Protein AF-A0A3D1PC21-F1 (afdb_monomer_lite)

Sequence (83 aa):
EKIDERVVVVGINEDDIRSVGSFPIPDREIAALIQKLQIYKPRVIGIDIFRDLPVEPGHSELVKTFKSFNNIIGLEKVLPVQV

Secondary structure (DSSP, 8-state):
----TT-------HHHHHHHT-SSPPHHHHHHHHHHHHTT--S-EEE----SS--SS-HHHHHHHHHH-TTEEE----PPP--

Radius of gyration: 14.71 Å; chains: 1; bounding box: 43×32×33 Å

Foldseek 3Di:
DDDDPLDDDDDQDPVNCVVCVDPPRALVVVLVVLVVVCVVVRQAAEDPDDDPDHGDDPSVSNVVSPVVDPRYHYDDDDDPPDD

pLDDT: mean 93.01, std 7.32, range [62.53, 98.31]

Structure (mmCIF, N/CA/C/O backbone):
data_AF-A0A3D1PC21-F1
#
_entry.id   AF-A0A3D1PC21-F1
#
loop_
_atom_site.group_PDB
_atom_site.id
_atom_site.type_symbol
_atom_site.label_atom_id
_atom_si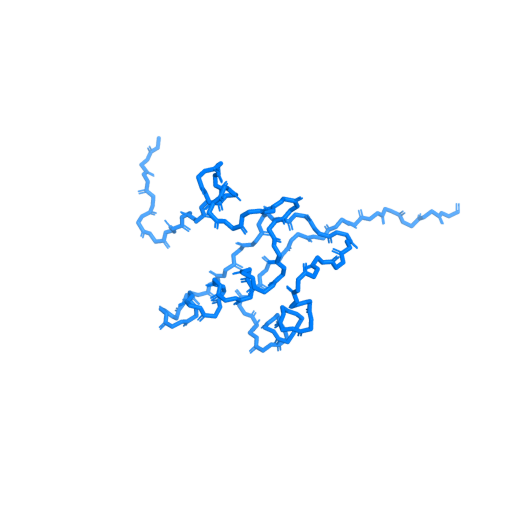te.label_alt_id
_atom_site.label_comp_id
_atom_site.label_asym_id
_atom_site.label_entity_id
_atom_site.label_seq_id
_atom_site.pdbx_PDB_ins_code
_atom_site.Cartn_x
_atom_site.Cartn_y
_atom_site.Cartn_z
_atom_site.occupancy
_atom_site.B_iso_or_equiv
_atom_site.auth_seq_id
_atom_site.auth_comp_id
_atom_site.auth_asym_id
_atom_site.auth_atom_id
_atom_site.pdbx_PDB_model_num
ATOM 1 N N . GLU A 1 1 ? -5.491 -21.778 17.381 1.00 71.31 1 GLU A N 1
ATOM 2 C CA . GLU A 1 1 ? -6.281 -20.533 17.520 1.00 71.31 1 GLU A CA 1
ATOM 3 C C . GLU A 1 1 ? -7.306 -20.430 16.396 1.00 71.31 1 GLU A C 1
ATOM 5 O O . GLU A 1 1 ? -7.174 -21.164 15.421 1.00 71.31 1 GLU A O 1
ATOM 10 N N . LYS A 1 2 ? -8.332 -19.580 16.540 1.00 86.56 2 LYS A N 1
ATOM 11 C CA . LYS A 1 2 ? -9.309 -19.278 15.476 1.00 86.56 2 LYS A CA 1
ATOM 12 C C . LYS A 1 2 ? -8.911 -17.986 14.754 1.00 86.56 2 LYS A C 1
ATOM 14 O O . LYS A 1 2 ? -8.304 -17.117 15.368 1.00 86.56 2 LYS A O 1
ATOM 19 N N . ILE A 1 3 ? -9.272 -17.877 13.478 1.00 88.12 3 ILE A N 1
ATOM 20 C CA . ILE A 1 3 ? -9.050 -16.675 12.660 1.00 88.12 3 ILE A CA 1
ATOM 21 C C . ILE A 1 3 ? -9.921 -15.527 13.199 1.00 88.12 3 ILE A C 1
ATOM 23 O O . ILE A 1 3 ? -11.092 -15.745 13.509 1.00 88.12 3 ILE A O 1
ATOM 27 N N . ASP A 1 4 ? -9.355 -14.322 13.316 1.00 93.00 4 ASP A N 1
ATOM 28 C CA . ASP A 1 4 ? -10.091 -13.108 13.695 1.00 93.00 4 ASP A CA 1
ATOM 29 C C . ASP A 1 4 ? -10.673 -12.431 12.448 1.00 93.00 4 ASP A C 1
ATOM 31 O O . ASP A 1 4 ? -9.936 -11.934 11.599 1.00 93.00 4 ASP A O 1
ATOM 35 N N . GLU A 1 5 ? -12.000 -12.383 12.347 1.00 92.56 5 GLU A N 1
ATOM 36 C CA . GLU A 1 5 ? -12.726 -11.833 11.191 1.00 92.56 5 GLU A CA 1
ATOM 37 C C . GLU A 1 5 ? -12.535 -10.318 11.000 1.00 92.56 5 GLU A C 1
ATOM 39 O O . GLU A 1 5 ? -12.880 -9.770 9.954 1.00 92.56 5 GLU A O 1
ATOM 44 N N . ARG A 1 6 ? -11.981 -9.616 11.995 1.00 93.38 6 ARG A N 1
ATOM 45 C CA . ARG A 1 6 ? -11.719 -8.169 11.926 1.00 93.38 6 ARG A CA 1
ATOM 46 C C . ARG A 1 6 ? -10.414 -7.840 11.206 1.00 93.38 6 ARG A C 1
ATOM 48 O O . ARG A 1 6 ? -10.146 -6.663 10.961 1.00 93.38 6 ARG A O 1
ATOM 55 N N . VAL A 1 7 ? -9.589 -8.848 10.919 1.00 94.12 7 VAL A N 1
ATOM 56 C CA . VAL A 1 7 ? -8.274 -8.690 10.299 1.00 94.12 7 VAL A CA 1
ATOM 57 C C . VAL A 1 7 ? -8.277 -9.371 8.939 1.00 94.12 7 VAL A C 1
ATOM 59 O O . VAL A 1 7 ? -8.576 -10.554 8.816 1.00 94.12 7 VAL A O 1
ATOM 62 N N . VAL A 1 8 ? -7.897 -8.616 7.912 1.00 95.19 8 VAL A N 1
ATOM 63 C CA . VAL A 1 8 ? -7.705 -9.136 6.557 1.00 95.19 8 VAL A CA 1
ATOM 64 C C . VAL A 1 8 ? -6.224 -9.058 6.222 1.00 95.19 8 VAL A C 1
ATOM 66 O O . VAL A 1 8 ? -5.612 -7.999 6.357 1.00 95.19 8 VAL A O 1
ATOM 69 N N . VAL A 1 9 ? -5.661 -10.177 5.772 1.00 95.12 9 VAL A N 1
ATOM 70 C CA . VAL A 1 9 ? -4.298 -10.238 5.238 1.00 95.12 9 VAL A CA 1
ATOM 71 C C . VAL A 1 9 ? -4.378 -10.137 3.723 1.00 95.12 9 VAL A C 1
ATOM 73 O O . VAL A 1 9 ? -5.060 -10.931 3.077 1.00 95.12 9 VAL A O 1
ATOM 76 N N . VAL A 1 10 ? -3.673 -9.159 3.162 1.00 96.12 10 VAL A N 1
ATOM 77 C CA . VAL A 1 10 ? -3.498 -9.012 1.717 1.00 96.12 10 VAL A CA 1
ATOM 78 C C . VAL A 1 10 ? -2.059 -9.392 1.400 1.00 96.12 10 VAL A C 1
ATOM 80 O O . VAL A 1 10 ? -1.133 -8.690 1.800 1.00 96.12 10 VAL A O 1
ATOM 83 N N . GLY A 1 11 ? -1.880 -10.537 0.746 1.00 95.00 11 GLY A N 1
ATOM 84 C CA . GLY A 1 11 ? -0.571 -11.028 0.321 1.00 95.00 11 GLY A CA 1
ATOM 85 C C . GLY A 1 11 ? -0.232 -10.601 -1.104 1.00 95.00 11 GLY A C 1
ATOM 86 O O . GLY A 1 11 ? -1.119 -10.250 -1.876 1.00 95.00 11 GLY A O 1
ATOM 87 N N . ILE A 1 12 ? 1.057 -10.667 -1.431 1.00 95.12 12 ILE A N 1
ATOM 88 C CA . ILE A 1 12 ? 1.577 -10.619 -2.799 1.00 95.12 12 ILE A CA 1
ATOM 89 C C . ILE A 1 12 ? 2.253 -11.967 -3.031 1.00 95.12 12 ILE A C 1
ATOM 91 O O . ILE A 1 12 ? 3.155 -12.331 -2.274 1.00 95.12 12 ILE A O 1
ATOM 95 N N . ASN A 1 13 ? 1.813 -12.708 -4.040 1.00 95.56 13 ASN A N 1
ATOM 96 C CA . ASN A 1 13 ? 2.380 -14.002 -4.409 1.00 95.56 13 ASN A CA 1
ATOM 97 C C . ASN A 1 13 ? 3.005 -13.967 -5.817 1.00 95.56 13 ASN A C 1
ATOM 99 O O . ASN A 1 13 ? 3.077 -12.929 -6.477 1.00 95.56 13 ASN A O 1
ATOM 103 N N . GLU A 1 14 ? 3.477 -15.115 -6.294 1.00 96.88 14 GLU A N 1
ATOM 104 C CA . GLU A 1 14 ? 4.115 -15.229 -7.601 1.00 96.88 14 GLU A CA 1
ATOM 105 C C . GLU A 1 14 ? 3.166 -14.966 -8.781 1.00 96.88 14 GLU A C 1
ATOM 107 O O . GLU A 1 14 ? 3.634 -14.511 -9.826 1.00 96.88 14 GLU A O 1
ATOM 112 N N . ASP A 1 15 ? 1.864 -15.240 -8.652 1.00 97.44 15 ASP A N 1
ATOM 113 C CA . ASP A 1 15 ? 0.879 -14.893 -9.686 1.00 97.44 15 ASP A CA 1
ATOM 114 C C . ASP A 1 15 ? 0.726 -13.377 -9.806 1.00 97.44 15 ASP A C 1
ATOM 116 O O . ASP A 1 15 ? 0.719 -12.853 -10.922 1.00 97.44 15 ASP A O 1
ATOM 120 N N . ASP A 1 16 ? 0.698 -12.664 -8.678 1.00 95.88 16 ASP A N 1
ATOM 121 C CA . ASP A 1 16 ? 0.653 -11.200 -8.657 1.00 95.88 16 ASP A CA 1
ATOM 122 C C . ASP A 1 16 ? 1.912 -10.606 -9.305 1.00 95.88 16 ASP A C 1
ATOM 124 O O . ASP A 1 16 ? 1.826 -9.732 -10.170 1.00 95.88 16 ASP A O 1
ATOM 128 N N . ILE A 1 17 ? 3.090 -11.132 -8.949 1.00 96.44 17 ILE A N 1
ATOM 129 C CA . ILE A 1 17 ? 4.376 -10.703 -9.521 1.00 96.44 17 ILE A CA 1
ATOM 130 C C . ILE A 1 17 ? 4.399 -10.939 -11.035 1.00 96.44 17 ILE A C 1
ATOM 132 O O . ILE A 1 17 ? 4.809 -10.055 -11.790 1.00 96.44 17 ILE A O 1
ATOM 136 N N . ARG A 1 18 ? 3.934 -12.106 -11.501 1.00 97.12 18 ARG A N 1
ATOM 137 C CA . ARG A 1 18 ? 3.823 -12.410 -12.936 1.00 97.12 18 ARG A CA 1
ATOM 138 C C . ARG A 1 18 ? 2.847 -11.477 -13.644 1.00 97.12 18 ARG A C 1
ATOM 140 O O . ARG A 1 18 ? 3.153 -11.025 -14.743 1.00 97.12 18 ARG A O 1
ATOM 147 N N . SER A 1 19 ? 1.702 -11.188 -13.027 1.00 96.50 19 SER A N 1
ATOM 148 C CA . SER A 1 19 ? 0.684 -10.305 -13.598 1.00 96.50 19 SER A CA 1
ATOM 149 C C . SER A 1 19 ? 1.174 -8.864 -13.727 1.00 96.50 19 SER A C 1
ATOM 151 O O . SER A 1 19 ? 0.839 -8.194 -14.700 1.00 96.50 19 SER A O 1
ATOM 153 N N . VAL A 1 20 ? 1.945 -8.380 -12.752 1.00 95.88 20 VAL A N 1
ATOM 154 C CA . VAL A 1 20 ? 2.560 -7.046 -12.789 1.00 95.88 20 VAL A CA 1
ATOM 155 C C . VAL A 1 20 ? 3.756 -7.017 -13.746 1.00 95.88 20 VAL A C 1
ATOM 157 O O . VAL A 1 20 ? 4.014 -6.000 -14.386 1.00 95.88 20 VAL A O 1
ATOM 160 N N . GLY A 1 21 ? 4.468 -8.138 -13.881 1.00 95.94 21 GLY A N 1
ATOM 161 C CA . GLY A 1 21 ? 5.605 -8.293 -14.787 1.00 95.94 21 GLY A CA 1
ATOM 162 C C . GLY A 1 21 ? 6.930 -7.768 -14.229 1.00 95.94 21 GLY A C 1
ATOM 163 O O . GLY A 1 21 ? 7.911 -7.690 -14.968 1.00 95.94 21 GLY A O 1
ATOM 164 N N . SER A 1 22 ? 6.988 -7.413 -12.943 1.00 93.38 22 SER A N 1
ATOM 165 C CA . SER A 1 22 ? 8.210 -6.932 -12.299 1.00 93.38 22 SER A CA 1
ATOM 166 C C . SER A 1 22 ? 8.284 -7.315 -10.825 1.00 93.38 22 SER A C 1
ATOM 168 O O . SER A 1 22 ? 7.274 -7.409 -10.128 1.00 93.38 22 SER A O 1
ATOM 170 N N . PHE A 1 23 ? 9.514 -7.470 -10.341 1.00 92.69 23 PHE A N 1
ATOM 171 C CA . PHE A 1 23 ? 9.826 -7.580 -8.924 1.00 92.69 23 PHE A CA 1
ATOM 172 C C . PHE A 1 23 ? 11.033 -6.682 -8.605 1.00 92.69 23 PHE A C 1
ATOM 174 O O . PHE A 1 23 ? 12.036 -6.783 -9.315 1.00 92.69 23 PHE A O 1
ATOM 181 N N . PRO A 1 24 ? 10.983 -5.832 -7.562 1.00 93.81 24 PRO A N 1
ATOM 182 C CA . PRO A 1 24 ? 9.865 -5.613 -6.636 1.00 93.81 24 PRO A CA 1
ATOM 183 C C . PRO A 1 24 ? 8.599 -5.048 -7.306 1.00 93.81 24 PRO A C 1
ATOM 185 O O . PRO A 1 24 ? 8.649 -4.525 -8.419 1.00 93.81 24 PRO A O 1
ATOM 188 N N . ILE A 1 25 ? 7.453 -5.158 -6.625 1.00 96.31 25 ILE A N 1
ATOM 189 C CA . ILE A 1 25 ? 6.193 -4.561 -7.100 1.00 96.31 25 ILE A CA 1
ATOM 190 C C . ILE A 1 25 ? 6.365 -3.032 -7.208 1.00 96.31 25 ILE A C 1
ATOM 192 O O . ILE A 1 25 ? 6.839 -2.433 -6.242 1.00 96.31 25 ILE A O 1
ATOM 196 N N . PRO A 1 26 ? 5.994 -2.365 -8.311 1.00 96.81 26 PRO A N 1
ATOM 197 C CA . PRO A 1 26 ? 6.164 -0.919 -8.439 1.00 96.81 26 PRO A CA 1
ATOM 198 C C . PRO A 1 26 ? 5.357 -0.123 -7.410 1.00 96.81 26 PRO A C 1
ATOM 200 O O . PRO A 1 26 ? 4.267 -0.535 -7.005 1.00 96.81 26 PRO A O 1
ATOM 203 N N . ASP A 1 27 ? 5.867 1.043 -7.017 1.00 97.25 27 ASP A N 1
ATOM 204 C CA . ASP A 1 27 ? 5.252 1.905 -6.002 1.00 97.25 27 ASP A CA 1
ATOM 205 C C . ASP A 1 27 ? 3.828 2.336 -6.396 1.00 97.25 27 ASP A C 1
ATOM 207 O O . ASP A 1 27 ? 2.950 2.420 -5.532 1.00 97.25 27 ASP A O 1
ATOM 211 N N . ARG A 1 28 ? 3.555 2.510 -7.699 1.00 97.88 28 ARG A N 1
ATOM 212 C CA . ARG A 1 28 ? 2.211 2.780 -8.234 1.00 97.88 28 ARG A CA 1
ATOM 213 C C . ARG A 1 28 ? 1.190 1.716 -7.835 1.00 97.88 28 ARG A C 1
ATOM 215 O O . ARG A 1 28 ? 0.073 2.060 -7.453 1.00 97.88 28 ARG A O 1
ATOM 222 N N . GL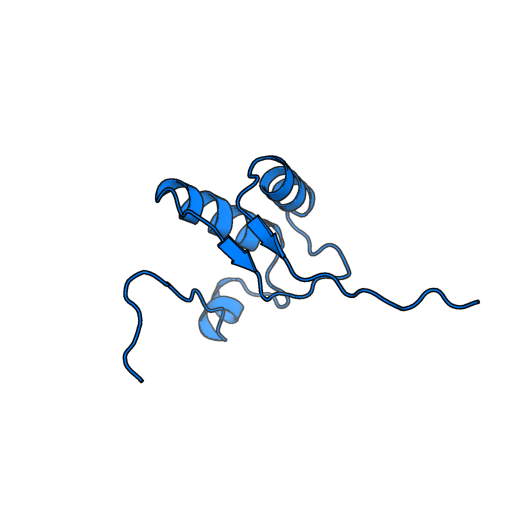U A 1 29 ? 1.553 0.438 -7.919 1.00 97.38 29 GLU A N 1
ATOM 223 C CA . GLU A 1 29 ? 0.630 -0.666 -7.625 1.00 97.38 29 GLU A CA 1
ATOM 224 C C . GLU A 1 29 ? 0.326 -0.731 -6.121 1.00 97.38 29 GLU A C 1
ATOM 226 O O . GLU A 1 29 ? -0.822 -0.924 -5.714 1.00 97.38 29 GLU A O 1
ATOM 231 N N . ILE A 1 30 ? 1.330 -0.457 -5.280 1.00 96.19 30 ILE A N 1
ATOM 232 C CA . ILE A 1 30 ? 1.151 -0.345 -3.826 1.00 96.19 30 ILE A CA 1
ATOM 233 C C . ILE A 1 30 ? 0.257 0.854 -3.476 1.00 96.19 30 ILE A C 1
ATOM 235 O O . ILE A 1 30 ? -0.666 0.725 -2.668 1.00 96.19 30 ILE A O 1
ATOM 239 N N . ALA A 1 31 ? 0.478 2.010 -4.109 1.00 97.69 31 ALA A N 1
ATOM 240 C CA . ALA A 1 31 ? -0.344 3.201 -3.906 1.00 97.69 31 ALA A CA 1
ATOM 241 C C . ALA A 1 31 ? -1.810 2.936 -4.284 1.00 97.69 31 ALA A C 1
ATOM 243 O O . ALA A 1 31 ? -2.715 3.251 -3.507 1.00 97.69 31 ALA A O 1
ATOM 244 N N . ALA A 1 32 ? -2.042 2.302 -5.437 1.00 97.69 32 ALA A N 1
ATOM 245 C CA . ALA A 1 32 ? -3.374 1.935 -5.905 1.00 97.69 32 ALA A CA 1
ATOM 246 C C . ALA A 1 32 ? -4.071 0.948 -4.953 1.00 97.69 32 ALA A C 1
ATOM 248 O O . ALA A 1 32 ? -5.249 1.131 -4.630 1.00 97.69 32 ALA A O 1
ATOM 249 N N . LEU A 1 33 ? -3.350 -0.062 -4.448 1.00 96.81 33 LEU A N 1
ATOM 250 C CA . LEU A 1 33 ? -3.877 -1.007 -3.463 1.00 96.81 33 LEU A CA 1
ATOM 251 C C . LEU A 1 33 ? -4.323 -0.291 -2.184 1.00 96.81 33 LEU A C 1
ATOM 253 O O . LEU A 1 33 ? -5.453 -0.484 -1.732 1.00 96.81 33 LEU A O 1
ATOM 257 N N . ILE A 1 34 ? -3.471 0.567 -1.621 1.00 97.25 34 ILE A N 1
ATOM 258 C CA . ILE A 1 34 ? -3.793 1.316 -0.402 1.00 97.25 34 ILE A CA 1
ATOM 259 C C . ILE A 1 34 ? -5.020 2.199 -0.631 1.00 97.25 34 ILE A C 1
ATOM 261 O O . ILE A 1 34 ? -5.961 2.155 0.158 1.00 97.25 34 ILE A O 1
ATOM 265 N N . GLN A 1 35 ? -5.053 2.965 -1.724 1.00 97.94 35 GLN A N 1
ATOM 266 C CA . GLN A 1 35 ? -6.190 3.829 -2.056 1.00 97.94 35 GLN A CA 1
ATOM 267 C C . GLN A 1 35 ? -7.494 3.033 -2.191 1.00 97.94 35 GLN A C 1
ATOM 269 O O . GLN A 1 35 ? -8.535 3.470 -1.698 1.00 97.94 35 GLN A O 1
ATOM 274 N N . LYS A 1 36 ? -7.442 1.835 -2.786 1.00 97.94 36 LYS A N 1
ATOM 275 C CA . LYS A 1 36 ? -8.592 0.928 -2.872 1.00 97.94 36 LYS A CA 1
ATOM 276 C C . LYS A 1 36 ? -9.049 0.451 -1.493 1.00 97.94 36 LYS A C 1
ATOM 278 O O . LYS A 1 36 ? -10.249 0.437 -1.228 1.00 97.94 36 LYS A O 1
ATOM 283 N N . LEU A 1 37 ? -8.122 0.085 -0.607 1.00 97.38 37 LEU A N 1
ATOM 284 C CA . LEU A 1 37 ? -8.450 -0.344 0.756 1.00 97.38 37 LEU A CA 1
ATOM 285 C C . LEU A 1 37 ? -9.086 0.784 1.578 1.00 97.38 37 LEU A C 1
ATOM 287 O O . LEU A 1 37 ? -10.013 0.522 2.341 1.00 97.38 37 LEU A O 1
ATOM 291 N N . GLN A 1 38 ? -8.673 2.038 1.378 1.00 97.44 38 GLN A N 1
ATOM 292 C CA . GLN A 1 38 ? -9.247 3.190 2.086 1.00 97.44 38 GLN A CA 1
ATOM 293 C C . GLN A 1 38 ? -10.754 3.376 1.836 1.00 97.44 38 GLN A C 1
ATOM 295 O O . GLN A 1 38 ? -11.458 3.865 2.721 1.00 97.44 38 GLN A O 1
ATOM 300 N N . ILE A 1 39 ? -11.286 2.932 0.687 1.00 97.44 39 ILE A N 1
ATOM 301 C CA . ILE A 1 39 ? -12.730 2.985 0.374 1.00 97.44 39 ILE A CA 1
ATOM 302 C C . ILE A 1 39 ? -13.555 2.224 1.426 1.00 97.44 39 ILE A C 1
ATOM 304 O O . ILE A 1 39 ? -14.664 2.637 1.769 1.00 97.44 39 ILE A O 1
ATOM 308 N N . TYR A 1 40 ? -12.990 1.157 1.995 1.00 96.69 40 TYR A N 1
ATOM 309 C CA . TYR A 1 40 ? -13.627 0.334 3.025 1.00 96.69 40 TYR A CA 1
ATOM 310 C C . TYR A 1 40 ? -13.494 0.911 4.443 1.00 96.69 40 TYR A C 1
ATOM 312 O O . TYR A 1 40 ? -13.965 0.297 5.396 1.00 96.69 40 TYR A O 1
ATOM 320 N N . LYS A 1 41 ? -12.885 2.098 4.594 1.00 96.62 41 LYS A N 1
ATOM 321 C CA . LYS A 1 41 ? -12.691 2.809 5.870 1.00 96.62 41 LYS A CA 1
ATOM 322 C C . LYS A 1 41 ? -12.034 1.942 6.961 1.00 96.62 41 LYS A C 1
ATOM 324 O O . LYS A 1 41 ? -12.572 1.843 8.068 1.00 96.62 41 LYS A O 1
ATOM 329 N N . PRO A 1 42 ? -10.878 1.308 6.687 1.00 97.31 42 PRO A N 1
ATOM 330 C CA . PRO A 1 42 ? -10.179 0.521 7.690 1.00 97.31 42 PRO A CA 1
ATOM 331 C C . PRO A 1 42 ? -9.713 1.415 8.841 1.00 97.31 42 PRO A C 1
ATOM 333 O O . PRO A 1 42 ? -9.279 2.553 8.639 1.00 97.31 42 PRO A O 1
ATOM 336 N N . ARG A 1 43 ? -9.746 0.879 10.065 1.00 97.56 43 ARG A N 1
ATOM 337 C CA . ARG A 1 43 ? -9.232 1.597 11.239 1.00 97.56 43 ARG A CA 1
ATOM 338 C C . ARG A 1 43 ? -7.720 1.823 11.147 1.00 97.56 43 ARG A C 1
ATOM 340 O O . ARG A 1 43 ? -7.259 2.892 11.530 1.00 97.56 43 ARG A O 1
ATOM 347 N N . VAL A 1 44 ? -6.975 0.824 10.669 1.00 97.69 44 VAL A N 1
ATOM 348 C CA . VAL A 1 44 ? -5.515 0.841 10.476 1.00 97.69 44 VAL A CA 1
ATOM 349 C C . VAL A 1 44 ? -5.164 -0.047 9.280 1.00 97.69 44 VAL A C 1
ATOM 351 O O . VAL A 1 44 ? -5.813 -1.071 9.072 1.00 97.69 44 VAL A O 1
ATOM 354 N N . ILE A 1 45 ? -4.131 0.328 8.527 1.00 97.94 45 ILE A N 1
ATOM 355 C CA . ILE A 1 45 ? -3.460 -0.506 7.527 1.00 97.94 45 ILE A CA 1
ATOM 356 C C . ILE A 1 45 ? -2.003 -0.673 7.972 1.00 97.94 45 ILE A C 1
ATOM 358 O O . ILE A 1 45 ? -1.260 0.306 8.026 1.00 97.94 45 ILE A O 1
ATOM 362 N N . GLY A 1 46 ? -1.609 -1.901 8.311 1.00 96.56 46 GLY A N 1
ATOM 363 C CA . GLY A 1 46 ? -0.213 -2.256 8.567 1.00 96.56 46 GLY A CA 1
ATOM 364 C C . GLY A 1 46 ? 0.468 -2.716 7.280 1.00 96.56 46 GLY A C 1
ATOM 365 O O . GLY A 1 46 ? -0.133 -3.464 6.510 1.00 96.56 46 GLY A O 1
ATOM 366 N N . ILE A 1 47 ? 1.700 -2.271 7.043 1.00 95.12 47 ILE A N 1
ATOM 367 C CA . ILE A 1 47 ? 2.488 -2.626 5.859 1.00 95.12 47 ILE A CA 1
ATOM 368 C C . ILE A 1 47 ? 3.769 -3.328 6.301 1.00 95.12 47 ILE A C 1
ATOM 370 O O . ILE A 1 47 ? 4.671 -2.696 6.845 1.00 95.12 47 ILE A O 1
ATOM 374 N N . ASP A 1 48 ? 3.848 -4.624 6.009 1.00 93.94 48 ASP A N 1
ATOM 375 C CA . ASP A 1 48 ? 5.031 -5.469 6.207 1.00 93.94 48 ASP A CA 1
ATOM 376 C C . ASP A 1 48 ? 5.804 -5.617 4.885 1.00 93.94 48 ASP A C 1
ATOM 378 O O . ASP A 1 48 ? 5.915 -6.688 4.294 1.00 93.94 48 ASP A O 1
ATOM 382 N N . ILE A 1 49 ? 6.244 -4.480 4.342 1.00 89.38 49 ILE A N 1
ATOM 383 C CA . ILE A 1 49 ? 7.062 -4.407 3.129 1.00 89.38 49 ILE A CA 1
ATOM 384 C C . ILE A 1 49 ? 8.208 -3.453 3.434 1.00 89.38 49 ILE A C 1
ATOM 386 O O . ILE A 1 49 ? 7.994 -2.254 3.616 1.00 89.38 49 ILE A O 1
ATOM 390 N N . PHE A 1 50 ? 9.429 -3.978 3.476 1.00 86.69 50 PHE A N 1
ATOM 391 C CA . PHE A 1 50 ? 10.617 -3.151 3.635 1.00 86.69 50 PHE A CA 1
ATOM 392 C C . PHE A 1 50 ? 11.004 -2.515 2.292 1.00 86.69 50 PHE A C 1
ATOM 394 O O . PHE A 1 50 ? 11.153 -3.218 1.291 1.00 86.69 50 PHE A O 1
ATOM 401 N N . ARG A 1 51 ? 11.144 -1.185 2.268 1.00 86.69 51 ARG A N 1
ATOM 402 C CA . ARG A 1 51 ? 11.521 -0.385 1.090 1.00 86.69 51 ARG A CA 1
ATOM 403 C C . ARG A 1 51 ? 12.595 0.612 1.495 1.00 86.69 51 ARG A C 1
ATOM 405 O O . ARG A 1 51 ? 12.327 1.517 2.278 1.00 86.69 51 ARG A O 1
ATOM 412 N N . ASP A 1 52 ? 13.793 0.443 0.963 1.00 84.12 52 ASP A N 1
ATOM 413 C CA . ASP A 1 52 ? 14.920 1.355 1.154 1.00 84.12 52 ASP A CA 1
ATOM 414 C C . ASP A 1 52 ? 15.083 2.342 -0.013 1.00 84.12 52 ASP A C 1
ATOM 416 O O . ASP A 1 52 ? 15.526 3.470 0.200 1.00 84.12 52 ASP A O 1
ATOM 420 N N . LEU A 1 53 ? 14.684 1.946 -1.228 1.00 91.94 53 LEU A N 1
ATOM 421 C CA . LEU A 1 53 ? 14.778 2.752 -2.447 1.00 91.94 53 LEU A CA 1
ATOM 422 C C . LEU A 1 53 ? 13.418 2.907 -3.160 1.00 91.94 53 LEU A C 1
ATOM 424 O O . LEU A 1 53 ? 12.583 2.000 -3.090 1.00 91.94 53 LEU A O 1
ATOM 428 N N . PRO A 1 54 ? 13.194 4.027 -3.881 1.00 94.94 54 PRO A N 1
ATOM 429 C CA . PRO A 1 54 ? 12.055 4.187 -4.785 1.00 94.94 54 PRO A CA 1
ATOM 430 C C . PRO A 1 54 ? 11.972 3.066 -5.822 1.00 94.94 54 PRO A C 1
ATOM 432 O O . PRO A 1 54 ? 12.990 2.6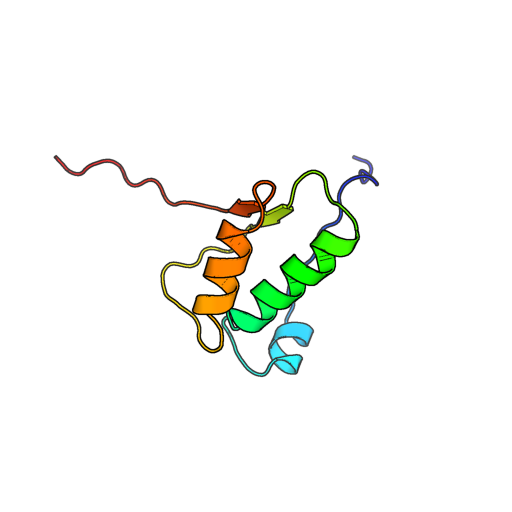94 -6.411 1.00 94.94 54 PRO A O 1
ATOM 435 N N . VAL A 1 55 ? 10.761 2.579 -6.107 1.00 95.62 55 VAL 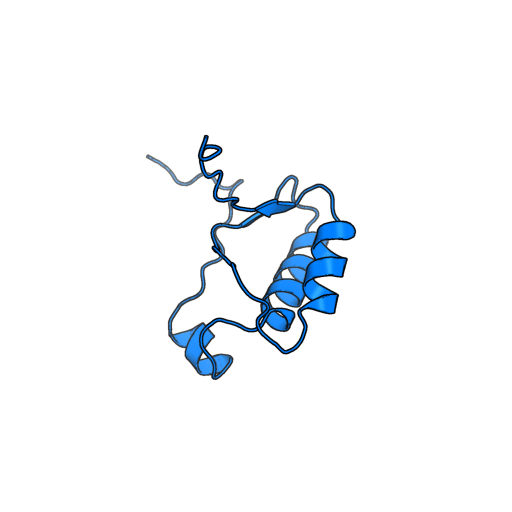A N 1
ATOM 436 C CA . VAL A 1 55 ? 10.532 1.600 -7.181 1.00 95.62 55 VAL A CA 1
ATOM 437 C C . VAL A 1 55 ? 9.536 2.173 -8.172 1.00 95.62 55 VAL A C 1
ATOM 439 O O . VAL A 1 55 ? 8.322 2.113 -7.987 1.00 95.62 55 VAL A O 1
ATOM 442 N N . GLU A 1 56 ? 10.069 2.745 -9.241 1.00 96.19 56 GLU A N 1
ATOM 443 C CA . GLU A 1 56 ? 9.262 3.349 -10.293 1.00 96.19 56 GLU A CA 1
ATOM 444 C C . GLU A 1 56 ? 8.521 2.293 -11.144 1.00 96.19 56 GLU A C 1
ATOM 446 O O . GLU A 1 56 ? 8.997 1.165 -11.294 1.00 96.19 56 GLU A O 1
ATOM 451 N N . PRO A 1 57 ? 7.378 2.655 -11.756 1.00 96.81 57 PRO A N 1
ATOM 452 C CA . PRO A 1 57 ? 6.725 3.960 -11.667 1.00 96.81 57 PRO A CA 1
ATOM 453 C C . PRO A 1 57 ? 5.965 4.174 -10.352 1.00 96.81 57 PRO A C 1
ATOM 455 O O . PRO A 1 57 ? 5.437 3.235 -9.757 1.00 96.81 57 PRO A O 1
ATOM 458 N N . GLY A 1 58 ? 5.826 5.441 -9.976 1.00 97.56 58 GLY A N 1
ATOM 459 C CA . GLY A 1 58 ? 4.793 5.935 -9.069 1.00 97.56 58 GLY A CA 1
ATOM 460 C C . GLY A 1 58 ? 5.226 6.187 -7.635 1.00 97.56 58 GLY A C 1
ATOM 461 O O . GLY A 1 58 ? 4.393 6.254 -6.727 1.00 97.56 58 GLY A O 1
ATOM 462 N N . HIS A 1 59 ? 6.524 6.397 -7.420 1.00 97.50 59 HIS A N 1
ATOM 463 C CA . HIS A 1 59 ? 7.041 6.730 -6.097 1.00 97.50 59 HIS A CA 1
ATOM 464 C C . HIS A 1 59 ? 6.368 7.980 -5.511 1.00 97.50 59 HIS A C 1
ATOM 466 O O . HIS A 1 59 ? 5.950 8.006 -4.351 1.00 97.50 59 HIS A O 1
ATOM 472 N N . SER A 1 60 ? 6.194 9.021 -6.333 1.00 97.88 60 SER A N 1
ATOM 473 C CA . SER A 1 60 ? 5.556 10.267 -5.895 1.00 97.88 60 SER A CA 1
ATOM 474 C C . SER A 1 60 ? 4.089 10.070 -5.479 1.00 97.88 60 SER A C 1
ATOM 476 O O . SER A 1 60 ? 3.637 10.683 -4.505 1.00 97.88 60 SER A O 1
ATOM 478 N N . GLU A 1 61 ? 3.355 9.175 -6.148 1.00 98.31 61 GLU A N 1
ATOM 479 C CA . GLU A 1 61 ? 1.977 8.825 -5.792 1.00 98.31 61 GLU A CA 1
ATOM 480 C C . GLU A 1 61 ? 1.909 8.032 -4.486 1.00 98.31 61 GLU A C 1
ATOM 482 O O . GLU A 1 61 ? 1.025 8.286 -3.659 1.00 98.31 61 GLU A O 1
ATOM 487 N N . LEU A 1 62 ? 2.855 7.119 -4.261 1.00 96.88 62 LEU A N 1
ATOM 488 C CA . LEU A 1 62 ? 2.949 6.367 -3.013 1.00 96.88 62 LEU A CA 1
ATOM 489 C C . LEU A 1 62 ? 3.264 7.290 -1.829 1.00 96.88 62 LEU A C 1
ATOM 491 O O . LEU A 1 62 ? 2.547 7.272 -0.826 1.00 96.88 62 LEU A O 1
ATOM 495 N N . VAL A 1 63 ? 4.248 8.184 -1.974 1.00 96.50 63 VAL A N 1
ATOM 496 C CA . VAL A 1 63 ? 4.574 9.199 -0.956 1.00 96.50 63 VAL A CA 1
ATOM 497 C C . VAL A 1 63 ? 3.367 10.090 -0.662 1.00 96.50 63 VAL A C 1
ATOM 499 O O . VAL A 1 63 ? 3.063 10.365 0.502 1.00 96.50 63 VAL A O 1
ATOM 502 N N . LYS A 1 64 ? 2.642 10.538 -1.695 1.00 98.00 64 LYS A N 1
ATOM 503 C CA . LYS A 1 64 ? 1.416 11.328 -1.516 1.00 98.00 64 LYS A CA 1
ATOM 504 C C . LYS A 1 64 ? 0.344 10.533 -0.772 1.00 98.00 64 LYS A C 1
ATOM 506 O O . LYS A 1 64 ? -0.327 11.096 0.091 1.00 98.00 64 LYS A O 1
ATOM 511 N N . THR A 1 65 ? 0.195 9.247 -1.077 1.00 96.94 65 THR A N 1
ATOM 512 C CA . THR A 1 65 ? -0.771 8.354 -0.426 1.00 96.94 65 THR A CA 1
ATOM 513 C C . THR A 1 65 ? -0.466 8.223 1.065 1.00 96.94 65 THR A C 1
ATOM 515 O O 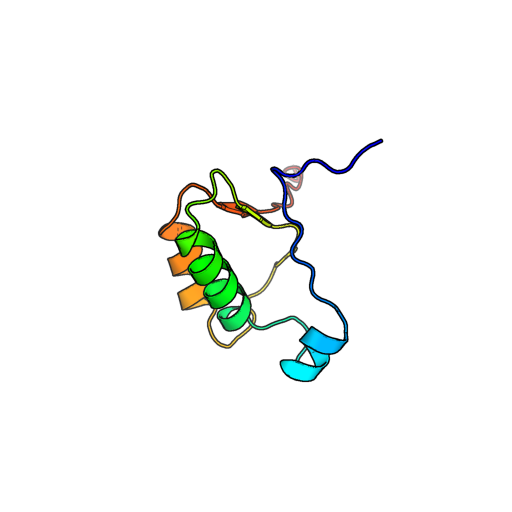. THR A 1 65 ? -1.355 8.468 1.876 1.00 96.94 65 THR A O 1
ATOM 518 N N . PHE A 1 66 ? 0.789 7.968 1.447 1.00 95.38 66 PHE A N 1
ATOM 519 C CA . PHE A 1 66 ? 1.188 7.924 2.859 1.00 95.38 66 PHE A CA 1
ATOM 520 C C . PHE A 1 66 ? 0.951 9.244 3.594 1.00 95.38 66 PHE A C 1
ATOM 522 O O . PHE A 1 66 ? 0.463 9.242 4.717 1.00 95.38 66 PHE A O 1
ATOM 529 N N . LYS A 1 67 ? 1.217 10.385 2.950 1.00 96.12 67 LYS A N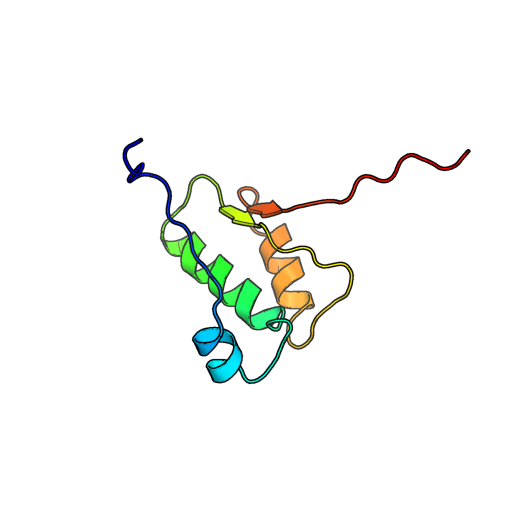 1
ATOM 530 C CA . LYS A 1 67 ? 0.953 11.708 3.544 1.00 96.12 67 LYS A CA 1
ATOM 531 C C . LYS A 1 67 ? -0.536 12.048 3.657 1.00 96.12 67 LYS A C 1
ATOM 533 O O . LYS A 1 67 ? -0.896 12.912 4.449 1.00 96.12 67 LYS A O 1
ATOM 538 N N . SER A 1 68 ? -1.389 11.424 2.847 1.00 97.38 68 SER A N 1
ATOM 539 C CA . SER A 1 68 ? -2.827 11.727 2.796 1.00 97.38 68 SER A CA 1
ATOM 540 C C . SER A 1 68 ? -3.635 10.980 3.859 1.00 97.38 68 SER A C 1
ATOM 542 O O . SER A 1 68 ? -4.767 11.371 4.143 1.00 97.38 68 SER A O 1
ATOM 544 N N . PHE A 1 69 ? -3.082 9.914 4.444 1.00 96.56 69 PHE A N 1
ATOM 545 C CA . PHE A 1 69 ? -3.807 9.020 5.340 1.00 96.56 69 PHE A CA 1
ATOM 546 C C . PHE A 1 69 ? -3.011 8.727 6.615 1.00 96.56 69 PHE A C 1
ATOM 548 O O . PHE A 1 69 ? -1.976 8.070 6.585 1.00 96.56 69 PHE A O 1
ATOM 555 N N . ASN A 1 70 ? -3.551 9.138 7.764 1.00 95.50 70 ASN A N 1
ATOM 556 C CA . ASN A 1 70 ? -2.905 8.953 9.071 1.00 95.50 70 ASN A CA 1
ATOM 557 C C . ASN A 1 70 ? -3.086 7.543 9.668 1.00 95.50 70 ASN A C 1
ATOM 559 O O . ASN A 1 70 ? -2.605 7.277 10.765 1.00 95.50 70 ASN A O 1
ATOM 563 N N . ASN A 1 71 ? -3.822 6.650 8.998 1.00 97.81 71 ASN A N 1
ATOM 564 C CA . ASN A 1 71 ? -4.103 5.285 9.460 1.00 97.81 71 ASN A CA 1
ATOM 565 C C . ASN A 1 71 ? -3.171 4.231 8.836 1.00 97.81 71 ASN A C 1
ATOM 567 O O . ASN A 1 71 ? -3.468 3.041 8.931 1.00 97.81 71 ASN A O 1
ATOM 571 N N . ILE A 1 72 ? -2.079 4.643 8.187 1.00 96.81 72 ILE A N 1
ATOM 572 C CA . ILE A 1 72 ? -1.113 3.738 7.556 1.00 96.81 72 ILE A CA 1
ATOM 573 C C . ILE A 1 72 ? 0.142 3.657 8.421 1.00 96.81 72 ILE A C 1
ATOM 575 O O . ILE A 1 72 ? 0.748 4.682 8.722 1.00 96.81 72 ILE A O 1
ATOM 579 N N . ILE A 1 73 ? 0.538 2.440 8.790 1.00 94.94 73 ILE A N 1
ATOM 580 C CA . ILE A 1 73 ? 1.708 2.166 9.626 1.00 94.94 73 ILE A CA 1
ATOM 581 C C . ILE A 1 73 ? 2.648 1.237 8.855 1.00 94.94 73 ILE A C 1
ATOM 583 O O . ILE A 1 73 ? 2.248 0.141 8.464 1.00 94.94 73 ILE A O 1
ATOM 587 N N . GLY A 1 74 ? 3.880 1.683 8.618 1.00 90.56 74 GLY A N 1
ATOM 588 C CA . GLY A 1 74 ? 4.916 0.913 7.928 1.00 90.56 74 GLY A CA 1
ATOM 589 C C . GLY A 1 74 ? 6.035 0.458 8.860 1.00 90.56 74 GLY A C 1
ATOM 590 O O . GLY A 1 74 ? 6.108 0.871 10.018 1.00 90.56 74 GLY A O 1
ATOM 591 N N . LEU A 1 75 ? 6.919 -0.383 8.329 1.00 86.25 75 LEU A N 1
ATOM 592 C CA . LEU A 1 75 ? 8.158 -0.762 8.996 1.00 86.25 75 LEU A CA 1
ATOM 593 C C . LEU A 1 75 ? 9.235 0.308 8.813 1.00 86.25 75 LEU A C 1
ATOM 595 O O . LEU A 1 75 ? 9.448 0.808 7.711 1.00 86.25 75 LEU A O 1
ATOM 599 N N . GLU A 1 76 ? 9.980 0.577 9.880 1.00 79.31 76 GLU A N 1
ATOM 600 C CA . GLU A 1 76 ? 11.184 1.402 9.847 1.00 79.31 76 GLU A CA 1
ATOM 601 C C . GLU A 1 76 ? 12.336 0.642 10.509 1.00 79.31 76 GLU A C 1
ATOM 603 O O . GLU A 1 76 ? 12.182 0.056 11.584 1.00 79.31 76 GLU A O 1
ATOM 608 N N . LYS A 1 77 ? 13.513 0.638 9.871 1.00 76.50 77 LYS A N 1
ATOM 609 C CA . LYS A 1 77 ? 14.725 0.089 10.484 1.00 76.50 77 LYS A CA 1
ATOM 610 C C . LYS A 1 77 ? 15.381 1.168 11.338 1.00 76.50 77 LYS A C 1
ATOM 612 O O . LYS A 1 77 ? 16.075 2.035 10.817 1.00 76.50 77 LYS A O 1
ATOM 617 N N . VAL A 1 78 ? 15.225 1.062 12.653 1.00 77.06 78 VAL A N 1
ATOM 618 C CA . VAL A 1 78 ? 15.940 1.919 13.604 1.00 77.06 78 VAL A CA 1
ATOM 619 C C . VAL A 1 78 ? 17.344 1.352 13.815 1.00 77.06 78 VAL A C 1
ATOM 621 O O . VAL A 1 78 ? 17.522 0.321 14.464 1.00 77.06 78 VAL A O 1
ATOM 624 N N . LEU A 1 79 ? 18.351 1.998 13.226 1.00 77.12 79 LEU A N 1
ATOM 625 C CA . LEU A 1 79 ? 19.754 1.686 13.498 1.00 77.12 79 LEU A CA 1
ATOM 626 C C . LEU A 1 79 ? 20.215 2.447 14.753 1.00 77.12 79 LEU A C 1
ATOM 628 O O . LEU A 1 79 ? 19.888 3.627 14.887 1.00 77.12 79 LEU A O 1
ATOM 632 N N . PRO A 1 80 ? 20.978 1.819 15.669 1.00 77.44 80 PRO A N 1
ATOM 633 C CA . PRO A 1 80 ? 21.603 2.554 16.761 1.00 77.44 80 PRO A CA 1
ATOM 634 C C . PRO A 1 80 ? 22.555 3.609 16.188 1.00 77.44 80 PRO A C 1
ATOM 636 O O . PRO A 1 80 ? 23.288 3.332 15.235 1.00 77.44 80 PRO A O 1
ATOM 639 N N . VAL A 1 81 ? 22.537 4.812 16.772 1.00 77.00 81 VAL A N 1
ATOM 640 C CA . VAL A 1 81 ? 23.478 5.885 16.425 1.00 77.00 81 VAL A CA 1
ATOM 641 C C . VAL A 1 81 ? 24.891 5.345 16.625 1.00 77.00 81 VAL A C 1
ATOM 643 O O . VAL A 1 81 ? 25.249 4.934 17.728 1.00 77.00 81 VAL A O 1
ATOM 646 N N . GLN A 1 82 ? 25.674 5.299 15.550 1.00 71.69 82 GLN A N 1
ATOM 647 C CA . GLN A 1 82 ? 27.095 4.981 15.638 1.00 71.69 82 GLN A CA 1
ATOM 648 C C . GLN A 1 82 ? 27.802 6.208 16.213 1.00 71.69 82 GLN A C 1
ATOM 650 O O . GLN A 1 82 ? 27.765 7.280 15.610 1.00 71.69 82 GLN A O 1
ATOM 655 N N . VAL A 1 83 ? 28.337 6.042 17.425 1.00 62.53 83 VAL A N 1
ATOM 656 C CA . VAL A 1 83 ? 29.132 7.036 18.164 1.00 62.53 83 VAL A CA 1
ATOM 657 C C . VAL A 1 83 ? 30.587 6.943 17.734 1.00 62.53 83 VAL A C 1
ATOM 659 O O . VAL A 1 83 ? 31.058 5.794 17.565 1.00 62.53 83 VAL A O 1
#